Protein AF-R7B3V4-F1 (afdb_monomer_lite)

Sequence (57 aa):
MTVKCTEKNQSVKNVIATMAVEDMYLSKEFVSKLIEVASGKRSSEELRQEVIRKYAR

pLDDT: mean 89.82, std 9.62, range [54.03, 96.88]

Foldseek 3Di:
DDQDDDPLLVVLVVVQVVCVVVVHHDDPVVSVVSSCCSVVVDPPVVSVVVVCVVPVD

Organism: NCBI:txid1263051

Structure (mmCIF, N/CA/C/O backbone):
data_AF-R7B3V4-F1
#
_entry.id   AF-R7B3V4-F1
#
loop_
_atom_site.group_PDB
_atom_site.id
_atom_site.type_symbol
_atom_site.label_atom_id
_atom_site.label_alt_id
_atom_site.label_comp_id
_atom_site.label_asym_id
_atom_site.label_entity_id
_atom_site.label_seq_id
_atom_site.pdbx_PDB_ins_code
_atom_site.Cartn_x
_atom_site.Cartn_y
_atom_site.Cartn_z
_atom_site.occupancy
_atom_site.B_iso_or_equiv
_atom_site.auth_seq_id
_atom_site.auth_comp_id
_atom_site.auth_asym_id
_atom_site.auth_atom_id
_atom_site.pdbx_PDB_model_num
ATOM 1 N N . MET A 1 1 ? -1.437 -12.031 4.635 1.00 54.03 1 MET A N 1
ATOM 2 C CA . MET A 1 1 ? -2.081 -10.841 5.234 1.00 54.03 1 MET A CA 1
ATOM 3 C C . MET A 1 1 ? -3.581 -11.028 5.170 1.00 54.03 1 MET A C 1
ATOM 5 O O . MET A 1 1 ? -4.104 -11.181 4.075 1.00 54.03 1 MET A O 1
ATOM 9 N N . THR A 1 2 ? -4.260 -11.010 6.311 1.00 59.19 2 THR A N 1
ATOM 10 C CA . THR A 1 2 ? -5.727 -11.018 6.371 1.00 59.19 2 THR A CA 1
ATOM 11 C C . THR A 1 2 ? -6.173 -9.573 6.568 1.00 59.19 2 THR A C 1
ATOM 13 O O . THR A 1 2 ? -6.087 -9.030 7.666 1.00 59.19 2 THR A O 1
ATOM 16 N N . VAL A 1 3 ? -6.542 -8.897 5.480 1.00 65.31 3 VAL A N 1
ATOM 17 C CA . VAL A 1 3 ? -6.964 -7.490 5.519 1.00 65.31 3 VAL A CA 1
ATOM 18 C C . VAL A 1 3 ? -8.466 -7.456 5.773 1.00 65.31 3 VAL A C 1
ATOM 20 O O . VAL A 1 3 ? -9.232 -8.029 4.999 1.00 65.31 3 VAL A O 1
ATOM 23 N N . LYS A 1 4 ? -8.894 -6.796 6.856 1.00 75.06 4 LYS A N 1
ATOM 24 C CA . LYS A 1 4 ? -10.324 -6.612 7.144 1.00 75.06 4 LYS A CA 1
ATOM 25 C C . LYS A 1 4 ? -11.006 -5.916 5.963 1.00 75.06 4 LYS A C 1
ATOM 27 O O . LYS A 1 4 ? -10.460 -4.958 5.413 1.00 75.06 4 LYS A O 1
ATOM 32 N N . CYS A 1 5 ? -12.196 -6.383 5.593 1.00 67.56 5 CYS A N 1
ATOM 33 C CA . CYS A 1 5 ? -12.993 -5.782 4.530 1.00 67.56 5 CYS A CA 1
ATOM 34 C C . CYS A 1 5 ? -13.651 -4.496 5.051 1.00 67.56 5 CYS A C 1
ATOM 36 O O . CYS A 1 5 ? -14.728 -4.532 5.633 1.00 67.56 5 CYS A O 1
ATOM 38 N N . THR A 1 6 ? -12.953 -3.372 4.910 1.00 83.69 6 THR A N 1
ATOM 39 C CA . THR A 1 6 ? -13.460 -2.022 5.189 1.00 83.69 6 THR A CA 1
ATOM 40 C C . THR A 1 6 ? -13.489 -1.229 3.885 1.00 83.69 6 THR A C 1
ATOM 42 O O . THR A 1 6 ? -12.701 -1.514 2.982 1.00 83.69 6 THR A O 1
ATOM 45 N N . GLU A 1 7 ? -14.345 -0.211 3.781 1.00 84.25 7 GLU A N 1
ATOM 46 C CA . GLU A 1 7 ? -14.434 0.644 2.582 1.00 84.25 7 GLU A CA 1
ATOM 47 C C . GLU A 1 7 ? -13.073 1.243 2.194 1.00 84.25 7 GLU A C 1
ATOM 49 O O . GLU A 1 7 ? -12.672 1.220 1.032 1.00 84.25 7 GLU A O 1
ATOM 54 N N . LYS A 1 8 ? -12.300 1.686 3.192 1.00 86.06 8 LYS A N 1
ATOM 55 C CA . LYS A 1 8 ? -10.959 2.250 2.986 1.00 86.06 8 LYS A CA 1
ATOM 56 C C . LYS A 1 8 ? -9.930 1.214 2.519 1.00 86.06 8 LYS A C 1
ATOM 58 O O . LYS A 1 8 ? -9.006 1.550 1.794 1.00 86.06 8 LYS A O 1
ATOM 63 N N . ASN A 1 9 ? -10.074 -0.056 2.894 1.00 86.94 9 ASN A N 1
ATOM 64 C CA . ASN A 1 9 ? -9.207 -1.113 2.362 1.00 86.94 9 ASN A CA 1
ATOM 65 C C . ASN A 1 9 ? -9.651 -1.548 0.960 1.00 86.94 9 ASN A C 1
ATOM 67 O O . ASN A 1 9 ? -8.827 -2.005 0.167 1.00 86.94 9 ASN A O 1
ATOM 71 N N . GLN A 1 10 ? -10.937 -1.394 0.637 1.00 90.31 10 GLN A N 1
ATOM 72 C CA . GLN A 1 10 ? -11.449 -1.633 -0.706 1.00 90.31 10 GLN A CA 1
ATOM 73 C C . GLN A 1 10 ? -10.924 -0.589 -1.699 1.00 90.31 10 GLN A C 1
ATOM 75 O O . GLN A 1 10 ? -10.557 -0.960 -2.811 1.00 90.31 10 GLN A O 1
ATOM 80 N N . SER A 1 11 ? -10.783 0.679 -1.298 1.00 91.00 11 SER A N 1
ATOM 81 C CA . SER A 1 11 ? -10.150 1.687 -2.159 1.00 91.00 11 SER A CA 1
ATOM 82 C C . SER A 1 11 ? -8.687 1.346 -2.471 1.00 91.00 11 SER A C 1
ATOM 84 O O . SER A 1 11 ? -8.281 1.441 -3.626 1.00 91.00 11 SER A O 1
ATOM 86 N N . VAL A 1 12 ? -7.919 0.839 -1.497 1.00 91.94 12 VAL A N 1
ATOM 87 C CA . VAL A 1 12 ? -6.545 0.350 -1.732 1.00 91.94 12 VAL A CA 1
ATOM 88 C C . VAL A 1 12 ? -6.527 -0.815 -2.726 1.00 91.94 12 VAL A C 1
ATOM 90 O O . VAL A 1 12 ? -5.688 -0.837 -3.624 1.00 91.94 12 VAL A O 1
ATOM 93 N N . LYS A 1 13 ? -7.468 -1.764 -2.622 1.00 91.69 13 LYS A N 1
ATOM 94 C CA . LYS A 1 13 ? -7.594 -2.857 -3.603 1.00 91.69 13 LYS A CA 1
ATOM 95 C C . LYS A 1 13 ? -7.896 -2.340 -5.007 1.00 91.69 13 LYS A C 1
ATOM 97 O O . LYS A 1 13 ? -7.297 -2.833 -5.956 1.00 91.69 13 LYS A O 1
ATOM 102 N N . ASN A 1 14 ? -8.785 -1.356 -5.134 1.00 94.12 14 ASN A N 1
ATOM 103 C CA . ASN A 1 14 ? -9.126 -0.767 -6.428 1.00 94.12 14 ASN A CA 1
ATOM 104 C C . ASN A 1 14 ? -7.904 -0.086 -7.062 1.00 94.12 14 ASN A C 1
ATOM 106 O O . ASN A 1 14 ? -7.644 -0.307 -8.237 1.00 94.12 14 ASN A O 1
ATOM 110 N N . VAL A 1 15 ? -7.107 0.651 -6.278 1.00 92.94 15 VAL A N 1
ATOM 111 C CA . VAL A 1 15 ? -5.847 1.252 -6.757 1.00 92.94 15 VAL A CA 1
ATOM 112 C C . VAL A 1 15 ? -4.882 0.179 -7.262 1.00 92.94 15 VAL A C 1
ATOM 114 O O . VAL A 1 15 ? -4.355 0.305 -8.362 1.00 92.94 15 VAL A O 1
ATOM 117 N N . ILE A 1 16 ? -4.682 -0.901 -6.498 1.00 93.69 16 ILE A N 1
ATOM 118 C CA . ILE A 1 16 ? -3.807 -2.011 -6.912 1.00 93.69 16 ILE A CA 1
ATOM 119 C C . ILE A 1 16 ? -4.314 -2.651 -8.208 1.00 93.69 16 ILE A C 1
ATOM 121 O O . ILE A 1 16 ? -3.513 -2.946 -9.089 1.00 93.69 16 ILE A O 1
ATOM 125 N N . ALA A 1 17 ? -5.629 -2.850 -8.334 1.00 94.44 17 ALA A N 1
ATOM 126 C CA . ALA A 1 17 ? -6.230 -3.422 -9.532 1.00 94.44 17 ALA A CA 1
ATOM 127 C C . ALA A 1 17 ? -6.019 -2.523 -10.759 1.00 94.44 17 ALA A C 1
ATOM 129 O O . ALA A 1 17 ? -5.583 -3.023 -11.789 1.00 94.44 17 ALA A O 1
ATOM 130 N N . THR A 1 18 ? -6.256 -1.211 -10.644 1.00 96.19 18 THR A N 1
ATOM 131 C CA . THR A 1 18 ? -6.014 -0.255 -11.739 1.00 96.19 18 THR A CA 1
ATOM 132 C C . THR A 1 18 ? -4.544 -0.223 -12.148 1.00 96.19 18 THR A C 1
ATOM 134 O O . THR A 1 18 ? -4.254 -0.234 -13.334 1.00 96.19 18 THR A O 1
ATOM 137 N N . MET A 1 19 ? -3.610 -0.245 -11.194 1.00 94.25 19 MET A N 1
ATOM 138 C CA . MET A 1 19 ? -2.180 -0.284 -11.519 1.00 94.25 19 MET A CA 1
ATOM 139 C C . MET A 1 19 ? -1.782 -1.587 -12.222 1.00 94.25 19 MET A C 1
ATOM 141 O O . MET A 1 19 ? -1.026 -1.549 -13.186 1.00 94.25 19 MET A O 1
ATOM 145 N N . ALA A 1 20 ? -2.331 -2.726 -11.794 1.00 94.50 20 ALA A N 1
ATOM 146 C CA . ALA A 1 20 ? -2.059 -4.012 -12.428 1.00 94.50 20 ALA A CA 1
ATOM 147 C C . ALA A 1 20 ? -2.580 -4.089 -13.875 1.00 94.50 20 ALA A C 1
ATOM 149 O O . ALA A 1 20 ? -1.973 -4.775 -14.690 1.00 94.50 20 ALA A O 1
ATOM 150 N N . VAL A 1 21 ? -3.672 -3.384 -14.208 1.00 96.06 21 VAL A N 1
ATOM 151 C CA . VAL A 1 21 ? -4.147 -3.260 -15.602 1.00 96.06 21 VAL A CA 1
ATOM 152 C C . VAL A 1 21 ? -3.100 -2.584 -16.493 1.00 96.06 21 VAL A C 1
ATOM 154 O O . VAL A 1 21 ? -2.944 -2.973 -17.645 1.00 96.06 21 VAL A O 1
ATOM 157 N N . GLU A 1 22 ? -2.343 -1.637 -15.943 1.00 95.94 22 GLU A N 1
ATOM 158 C CA . GLU A 1 22 ? -1.268 -0.909 -16.631 1.00 95.94 22 GLU A CA 1
ATOM 159 C C . GLU A 1 22 ? 0.100 -1.622 -16.534 1.00 95.94 22 GLU A C 1
ATOM 161 O O . GLU A 1 22 ? 1.141 -1.001 -16.734 1.00 95.94 22 GLU A O 1
ATOM 166 N N . ASP A 1 23 ? 0.122 -2.912 -16.168 1.00 94.56 23 ASP A N 1
ATOM 167 C CA . ASP A 1 23 ? 1.339 -3.703 -15.899 1.00 94.56 23 ASP A CA 1
ATOM 168 C C . ASP A 1 23 ? 2.273 -3.068 -14.839 1.00 94.56 23 ASP A C 1
ATOM 170 O O . ASP A 1 23 ? 3.485 -3.290 -14.797 1.00 94.56 23 ASP A O 1
ATOM 174 N N . MET A 1 24 ? 1.702 -2.268 -13.930 1.00 95.19 24 MET A N 1
ATOM 175 C CA . MET A 1 24 ? 2.407 -1.625 -12.824 1.00 95.19 24 MET A CA 1
ATOM 176 C C . MET A 1 24 ? 2.127 -2.354 -11.509 1.00 95.19 24 MET A C 1
ATOM 178 O O . MET A 1 24 ? 0.998 -2.395 -11.016 1.00 95.19 24 MET A O 1
ATOM 182 N N . TYR A 1 25 ? 3.177 -2.860 -10.863 1.00 93.50 25 TYR A N 1
ATOM 183 C CA . TYR A 1 25 ? 3.041 -3.624 -9.622 1.00 93.50 25 TYR A CA 1
ATOM 184 C C . TYR A 1 25 ? 3.646 -2.898 -8.426 1.00 93.50 25 TYR A C 1
ATOM 186 O O . TYR A 1 25 ? 4.798 -2.463 -8.435 1.00 93.50 25 TYR A O 1
ATOM 194 N N . LEU A 1 26 ? 2.868 -2.818 -7.349 1.00 91.75 26 LEU A N 1
ATOM 195 C CA . LEU A 1 2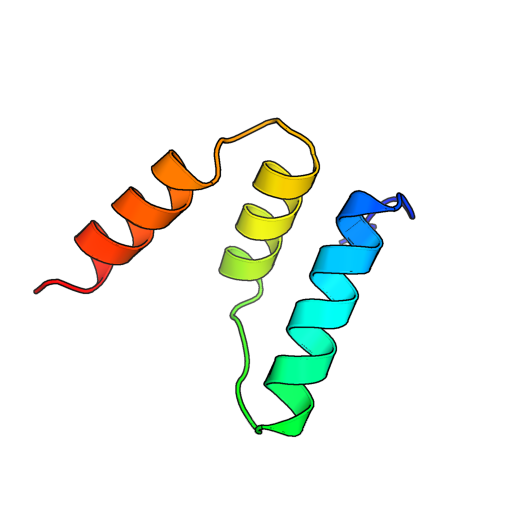6 ? 3.340 -2.330 -6.059 1.00 91.75 26 LEU A CA 1
ATOM 196 C C . LEU A 1 26 ? 3.960 -3.469 -5.249 1.00 91.75 26 LEU A C 1
ATOM 198 O O . LEU A 1 26 ? 3.453 -4.593 -5.226 1.00 91.75 26 LEU A O 1
ATOM 202 N N . SER A 1 27 ? 5.031 -3.170 -4.514 1.00 93.75 27 SER A N 1
ATOM 203 C CA . SER A 1 27 ? 5.605 -4.141 -3.584 1.00 93.75 27 SER A CA 1
ATOM 204 C C . SER A 1 27 ? 4.640 -4.433 -2.430 1.00 93.75 27 SER A C 1
ATOM 206 O O . SER A 1 27 ? 3.886 -3.564 -1.983 1.00 93.75 27 SER A O 1
ATOM 208 N N . LYS A 1 28 ? 4.700 -5.656 -1.888 1.00 92.06 28 LYS A N 1
ATOM 209 C CA . LYS A 1 28 ? 3.890 -6.055 -0.722 1.00 92.06 28 LYS A CA 1
ATOM 210 C C . LYS A 1 28 ? 4.092 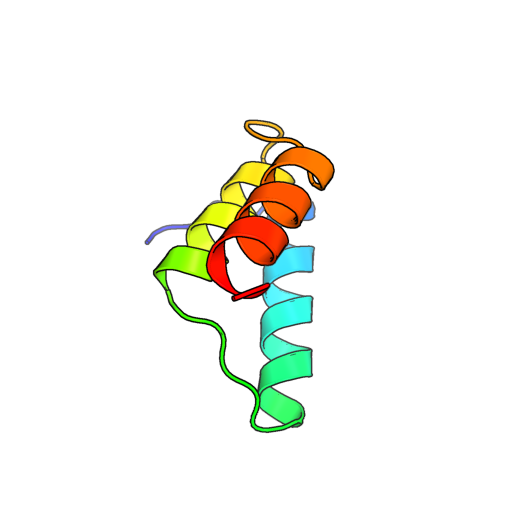-5.112 0.472 1.00 92.06 28 LYS A C 1
ATOM 212 O O . LYS A 1 28 ? 3.130 -4.769 1.153 1.00 92.06 28 LYS A O 1
ATOM 217 N N . GLU A 1 29 ? 5.328 -4.664 0.694 1.00 93.25 29 GLU A N 1
ATOM 218 C CA . GLU A 1 29 ? 5.662 -3.699 1.747 1.00 93.25 29 GLU A CA 1
ATOM 219 C C . GLU A 1 29 ? 4.965 -2.353 1.537 1.00 93.25 29 GLU A C 1
ATOM 221 O O . GLU A 1 29 ? 4.435 -1.770 2.482 1.00 93.25 29 GLU A O 1
ATOM 226 N N . PHE A 1 30 ? 4.932 -1.862 0.296 1.00 93.56 30 PHE A N 1
ATOM 227 C CA . PHE A 1 30 ? 4.294 -0.590 -0.015 1.00 93.56 30 PHE A CA 1
ATOM 228 C C . PHE A 1 30 ? 2.770 -0.668 0.133 1.00 93.56 30 PHE A C 1
ATOM 230 O O . PHE A 1 30 ? 2.156 0.238 0.692 1.00 93.56 30 PHE A O 1
ATOM 237 N N . VAL A 1 31 ? 2.164 -1.792 -0.257 1.00 93.50 31 VAL A N 1
ATOM 238 C CA . VAL A 1 31 ? 0.734 -2.050 -0.028 1.00 93.50 31 VAL A CA 1
ATOM 239 C C . VAL A 1 31 ? 0.387 -2.033 1.466 1.00 93.50 31 VAL A C 1
ATOM 241 O O . VAL A 1 31 ? -0.644 -1.478 1.843 1.00 93.50 31 VAL A O 1
ATOM 244 N N . SER A 1 32 ? 1.251 -2.565 2.339 1.00 92.69 32 SER A N 1
ATOM 245 C CA . SER A 1 32 ? 1.040 -2.487 3.795 1.00 92.69 32 SER A CA 1
ATOM 246 C C . SER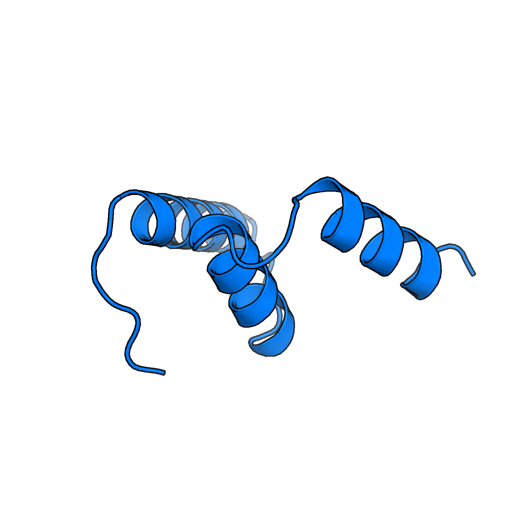 A 1 32 ? 0.984 -1.040 4.291 1.00 92.69 32 SER A C 1
ATOM 248 O O . SER A 1 32 ? 0.107 -0.694 5.082 1.00 92.69 32 SER A O 1
ATOM 250 N N . LYS A 1 33 ? 1.854 -0.167 3.770 1.00 94.31 33 LYS A N 1
ATOM 251 C CA . LYS A 1 33 ? 1.855 1.266 4.108 1.00 94.31 33 LYS A CA 1
ATOM 252 C C . LYS A 1 33 ? 0.591 1.974 3.623 1.00 94.31 33 LYS A C 1
ATOM 254 O O . LYS A 1 33 ? 0.041 2.802 4.343 1.00 94.31 33 LYS A O 1
ATOM 259 N N . LEU A 1 34 ? 0.080 1.617 2.443 1.00 93.81 34 LEU A N 1
ATOM 260 C CA . LEU A 1 34 ? -1.207 2.132 1.957 1.00 93.81 34 LEU A CA 1
ATOM 261 C C . LEU A 1 34 ? -2.373 1.703 2.857 1.00 93.81 34 LEU A C 1
ATOM 263 O O . LEU A 1 34 ? -3.269 2.502 3.122 1.00 93.81 34 LEU A O 1
ATOM 267 N N . ILE A 1 35 ? -2.347 0.474 3.379 1.00 93.31 35 ILE A N 1
ATOM 268 C CA . ILE A 1 35 ? -3.349 -0.011 4.341 1.00 93.31 35 ILE A CA 1
ATOM 269 C C . ILE A 1 35 ? -3.241 0.738 5.677 1.00 93.31 35 ILE A C 1
ATOM 271 O O . ILE A 1 35 ? -4.262 1.066 6.278 1.00 93.31 35 ILE A O 1
ATOM 275 N N . GLU A 1 36 ? -2.033 1.052 6.148 1.00 93.62 36 GLU A N 1
ATOM 276 C CA . GLU A 1 36 ? -1.839 1.876 7.350 1.00 93.62 36 GLU A CA 1
ATOM 277 C C . GLU A 1 36 ? -2.443 3.272 7.184 1.00 93.62 36 GLU A C 1
ATOM 279 O O . GLU A 1 36 ? -3.182 3.719 8.068 1.00 93.62 36 GLU A O 1
ATOM 284 N N . VAL A 1 37 ? -2.217 3.906 6.030 1.00 93.88 37 VAL A N 1
ATOM 285 C CA . VAL A 1 37 ? -2.838 5.191 5.67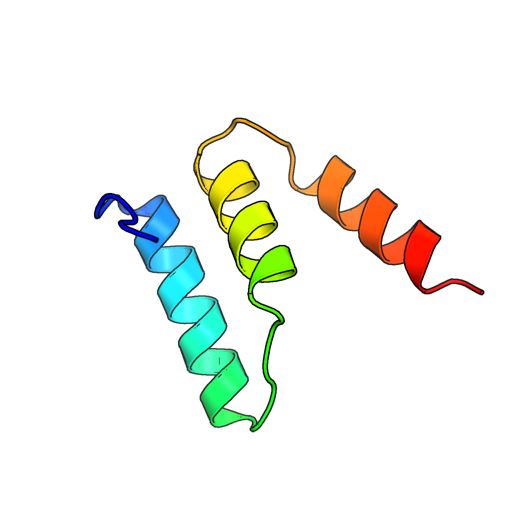8 1.00 93.88 37 VAL A CA 1
ATOM 286 C C . VAL A 1 37 ? -4.361 5.073 5.630 1.00 93.88 37 VAL A C 1
ATOM 288 O O . VAL A 1 37 ? -5.067 5.853 6.268 1.00 93.88 37 VAL A O 1
ATOM 291 N N . ALA A 1 38 ? -4.887 4.045 4.962 1.00 91.12 38 ALA A N 1
ATOM 292 C CA . ALA A 1 38 ? -6.321 3.767 4.918 1.00 91.12 38 ALA A CA 1
ATOM 293 C C . ALA A 1 38 ? -6.918 3.536 6.319 1.00 91.12 38 ALA A C 1
ATOM 295 O O . ALA A 1 38 ? -8.044 3.942 6.599 1.00 91.12 38 ALA A O 1
ATOM 296 N N . SER A 1 39 ? -6.162 2.926 7.231 1.00 89.81 39 SER A N 1
ATOM 297 C CA . SER A 1 39 ? -6.590 2.692 8.613 1.00 89.81 39 SER A CA 1
ATOM 298 C C . SER A 1 39 ? -6.507 3.928 9.519 1.00 89.81 39 SER A C 1
ATOM 300 O O . SER A 1 39 ? -7.000 3.876 10.642 1.00 89.81 39 SER A O 1
ATOM 302 N N . GLY A 1 40 ? -5.910 5.032 9.052 1.00 90.81 40 GLY A N 1
ATOM 303 C CA . GLY A 1 40 ? -5.692 6.249 9.840 1.00 90.81 40 GLY A CA 1
ATOM 304 C C . GLY A 1 40 ? -4.513 6.175 10.815 1.00 90.81 40 GLY A C 1
ATOM 305 O O . GLY A 1 40 ? -4.303 7.112 11.575 1.00 90.81 40 GLY A O 1
ATOM 306 N N . LYS A 1 41 ? -3.725 5.090 10.794 1.00 92.00 41 LYS A N 1
ATOM 307 C CA . L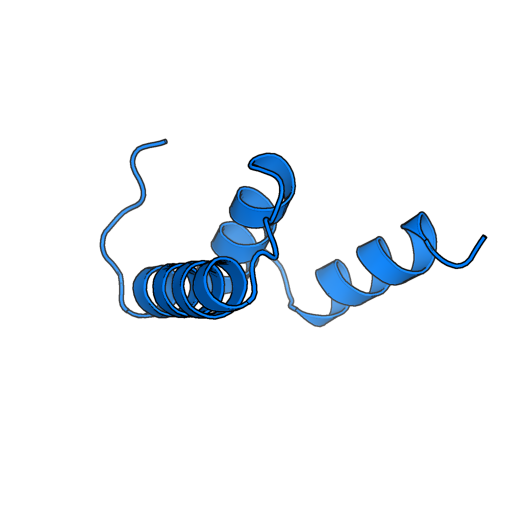YS A 1 41 ? -2.502 4.954 11.608 1.00 92.00 41 LYS A CA 1
ATOM 308 C C . LYS A 1 41 ? -1.380 5.887 11.154 1.00 92.00 41 LYS A C 1
ATOM 310 O O . LYS A 1 41 ? -0.461 6.147 11.921 1.00 92.00 41 LYS A O 1
ATOM 315 N N . ARG A 1 42 ? -1.440 6.332 9.899 1.00 92.50 42 ARG A N 1
ATOM 316 C CA . ARG A 1 42 ? -0.444 7.182 9.252 1.00 92.50 42 ARG A CA 1
ATOM 317 C C . ARG A 1 42 ? -1.129 8.152 8.297 1.00 92.50 42 ARG A C 1
ATOM 319 O O . ARG A 1 42 ? -2.143 7.801 7.694 1.00 92.50 42 ARG A O 1
ATOM 326 N N . SER A 1 43 ? -0.583 9.349 8.127 1.00 94.94 43 SER A N 1
ATOM 327 C CA . SER A 1 43 ? -1.074 10.302 7.129 1.00 94.94 43 SER A CA 1
ATOM 328 C C . SER A 1 43 ? -0.525 10.009 5.727 1.00 94.94 43 SER A C 1
ATOM 330 O O . SER A 1 43 ? 0.560 9.447 5.548 1.00 94.94 43 SER A O 1
ATOM 332 N N . SER A 1 44 ? -1.267 10.430 4.702 1.00 93.94 44 SER A N 1
ATOM 333 C CA . SER A 1 44 ? -0.809 10.368 3.310 1.00 93.94 44 SER A CA 1
ATOM 334 C C . SER A 1 44 ? 0.439 11.224 3.069 1.00 93.94 44 SER A C 1
ATOM 336 O O . SER A 1 44 ? 1.311 10.816 2.303 1.00 93.94 44 SER A O 1
ATOM 338 N N . GLU A 1 45 ? 0.561 12.371 3.742 1.00 96.88 45 GLU A N 1
ATOM 339 C CA . GLU A 1 45 ? 1.714 13.265 3.601 1.00 96.88 45 GLU A CA 1
ATOM 340 C C . GLU A 1 45 ? 2.989 12.640 4.177 1.00 96.88 45 GLU A C 1
ATOM 342 O O . GLU A 1 45 ? 4.037 12.679 3.533 1.00 96.88 45 GLU A O 1
ATOM 347 N N . GLU A 1 46 ? 2.911 11.965 5.326 1.00 95.81 46 GLU A N 1
ATOM 348 C CA . GLU A 1 46 ? 4.058 11.224 5.869 1.00 95.81 46 GLU A CA 1
ATOM 349 C C . GLU A 1 46 ? 4.524 10.114 4.925 1.00 95.81 46 GLU A C 1
ATOM 351 O O . GLU A 1 46 ? 5.727 9.870 4.809 1.00 95.81 46 GLU A O 1
ATOM 356 N N . LEU A 1 47 ? 3.597 9.406 4.272 1.00 96.00 47 LEU A N 1
ATOM 357 C CA . LEU A 1 47 ? 3.950 8.385 3.284 1.00 96.00 47 LEU A CA 1
ATOM 358 C C . LEU A 1 47 ? 4.573 9.019 2.033 1.00 96.00 47 LEU A C 1
ATOM 360 O O . LEU A 1 47 ? 5.590 8.531 1.544 1.00 96.00 47 LEU A O 1
ATOM 364 N N . ARG A 1 48 ? 4.015 10.132 1.546 1.00 95.25 48 ARG A N 1
ATOM 365 C CA . ARG A 1 48 ? 4.543 10.877 0.396 1.00 95.25 48 ARG A CA 1
ATOM 366 C C . ARG A 1 48 ? 5.972 11.359 0.646 1.00 95.25 48 ARG A C 1
ATOM 368 O O . ARG A 1 48 ? 6.839 11.130 -0.194 1.00 95.25 48 ARG A O 1
ATOM 375 N N . GLN A 1 49 ? 6.236 11.970 1.799 1.00 96.62 49 GLN A N 1
ATOM 376 C CA . GLN A 1 49 ? 7.577 12.431 2.167 1.00 96.62 49 GLN A CA 1
ATOM 377 C C . GLN A 1 49 ? 8.577 11.276 2.261 1.00 96.62 49 GLN A C 1
ATOM 379 O O . GLN A 1 49 ? 9.722 11.420 1.838 1.00 96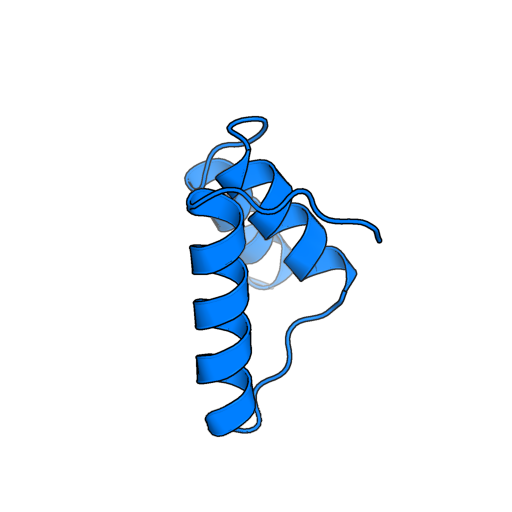.62 49 GLN A O 1
ATOM 384 N N . GLU A 1 50 ? 8.160 10.111 2.765 1.00 94.62 50 GLU A N 1
ATOM 385 C CA . GLU A 1 50 ? 9.015 8.920 2.786 1.00 94.62 50 GLU A CA 1
ATOM 386 C C . GLU A 1 50 ? 9.389 8.456 1.372 1.00 94.62 50 GLU A C 1
ATOM 388 O O . GLU A 1 50 ? 10.562 8.192 1.105 1.00 94.62 50 GLU A O 1
ATOM 393 N N . VAL A 1 51 ? 8.416 8.390 0.458 1.00 94.44 51 VAL A N 1
ATOM 394 C CA . VAL A 1 51 ? 8.662 8.007 -0.941 1.00 94.44 51 VAL A CA 1
ATOM 395 C C . VAL A 1 51 ? 9.611 8.999 -1.608 1.00 94.44 51 VAL A C 1
ATOM 397 O O . VAL A 1 51 ? 10.600 8.577 -2.203 1.00 94.44 51 VAL A O 1
ATOM 400 N N . ILE A 1 52 ? 9.373 10.305 -1.452 1.00 95.50 52 ILE A N 1
ATOM 401 C CA . ILE A 1 52 ? 10.255 11.346 -1.999 1.00 95.50 52 ILE A CA 1
ATOM 402 C C . ILE A 1 52 ? 11.677 11.166 -1.461 1.00 95.50 52 ILE A C 1
ATOM 404 O O . ILE A 1 52 ? 12.611 11.061 -2.245 1.00 95.50 52 ILE A O 1
ATOM 408 N N . ARG A 1 53 ? 11.861 11.039 -0.142 1.00 94.88 53 ARG A N 1
ATOM 409 C CA . ARG A 1 53 ? 13.194 10.848 0.461 1.00 94.88 53 ARG A CA 1
ATOM 410 C C . ARG A 1 53 ? 13.906 9.590 -0.034 1.00 94.88 53 ARG A C 1
ATOM 412 O O . ARG A 1 53 ? 15.130 9.585 -0.123 1.00 94.88 53 ARG A O 1
ATOM 419 N N . LYS A 1 54 ? 13.161 8.521 -0.327 1.00 92.88 54 LYS A N 1
ATOM 420 C CA . LYS A 1 54 ? 13.727 7.255 -0.805 1.00 92.88 54 LYS A CA 1
ATOM 421 C C . LYS A 1 54 ? 14.236 7.346 -2.247 1.00 92.88 54 LYS A C 1
ATOM 423 O O . LYS A 1 54 ? 15.244 6.713 -2.551 1.00 92.88 54 LYS A O 1
ATOM 428 N N . TYR A 1 55 ? 13.547 8.095 -3.108 1.00 91.19 55 TYR A N 1
ATOM 429 C CA . TYR A 1 55 ? 13.787 8.088 -4.558 1.00 91.19 55 TYR A CA 1
ATOM 430 C C . TYR A 1 55 ? 14.328 9.400 -5.138 1.00 91.19 55 TYR A C 1
ATOM 432 O O . TYR A 1 55 ? 14.798 9.382 -6.265 1.00 91.19 55 TYR A O 1
ATOM 440 N N . ALA A 1 56 ? 14.318 10.515 -4.406 1.00 87.56 56 ALA A N 1
ATOM 441 C CA . ALA A 1 56 ? 14.859 11.803 -4.861 1.00 87.56 56 ALA A CA 1
ATOM 442 C C . ALA A 1 56 ? 16.404 11.876 -4.847 1.00 87.56 56 ALA A C 1
ATOM 444 O O . ALA A 1 56 ? 16.959 12.963 -4.705 1.00 87.56 56 ALA A O 1
ATOM 445 N N . ARG A 1 57 ? 17.089 10.730 -4.930 1.00 61.12 57 ARG A N 1
ATOM 446 C CA . ARG A 1 57 ? 18.548 10.662 -5.077 1.00 61.12 57 ARG A CA 1
ATOM 447 C C . ARG A 1 57 ? 18.956 10.866 -6.525 1.00 61.12 57 ARG A C 1
ATOM 449 O O . ARG A 1 57 ? 18.260 10.306 -7.397 1.00 61.12 57 ARG A O 1
#

InterPro domains:
  IPR043038 Antitoxin VbhA domain superfamily [G3DSA:1.10.8.1050] (5-57)

Secondary structure (DSSP, 8-state):
------HHHHHHHHHHHHHHHTT----HHHHHHHHHHHTTSS-HHHHHHHHHHHH--

Radius of gyration: 11.97 Å; chains: 1; bounding box: 33×24×28 Å